Protein AF-A0A524PF23-F1 (afdb_monomer)

Foldseek 3Di:
DDPPDPPDPDADKDKDQADLVCVVLVVVQQVPFPDKDAQQPPHDPSNQSVAPPWMFMDRPNHTFKIWRFHPDDPPGTDGNMMGGD

Mean predicted aligned error: 5.86 Å

Sequence (85 aa):
MKTKIKKIPARPLHIRQTEFHDRSAVTQLLAQASDRHLHLDWFTAQDLLEERPSLLAFEDEQPVGILACPPDPIGIGWIRYFAVS

Radius of gyration: 14.39 Å; Cα contacts (8 Å, |Δi|>4): 148; chains: 1; bounding box: 36×37×40 Å

pLDDT: mean 89.16, std 12.86, range [43.5, 97.88]

Nearest PDB structures (foldseek):
  4pv6-assembly8_N  TM=7.135E-01  e=5.167E-02  Thermoplasma volcanium GSS1
  4r3k-assembly1_A  TM=6.664E-01  e=9.923E-02  Saccharolobus solfataricus P2
  3b8g-assembly1_A  TM=7.135E-01  e=1.906E-01  Neisseria gonorrhoeae
  7l1k-assembly1_A  TM=6.673E-01  e=1.207E-01  Schizosaccharomyces pombe 972h-
  4xpd-assembly1_C  TM=6.940E-01  e=1.673E-01  Saccharomyces cerevisiae

Secondary structure (DSSP, 8-state):
-------PPPPPEEEEE--GGGHHHHHHHHHH-SEEEE--TT--TTTTSSSSSEEEEEETTEEEEEEE--BSSTT-B---EEEE-

Solvent-accessible surface area (backbone atoms only — not comparable to full-atom values): 5016 Å² total; per-residue (Å²): 136,84,83,79,78,77,81,71,85,80,69,68,75,48,73,44,72,42,46,82,84,44,48,64,60,52,52,51,42,66,72,67,30,80,45,73,50,82,56,47,89,93,52,53,79,69,68,40,28,78,38,61,53,14,38,39,27,20,46,81,92,43,77,36,32,41,39,28,30,40,55,72,57,88,94,39,61,47,74,33,29,38,31,35,96

Structure (mmCIF, N/CA/C/O backbone):
data_AF-A0A524PF23-F1
#
_entry.id   AF-A0A524PF23-F1
#
loop_
_atom_site.group_PDB
_atom_site.id
_atom_site.type_symbol
_atom_site.label_atom_id
_atom_site.label_alt_id
_atom_site.label_comp_id
_atom_site.label_asym_id
_atom_site.label_entity_id
_atom_site.label_seq_id
_atom_site.pdbx_PDB_ins_code
_atom_site.Cartn_x
_ato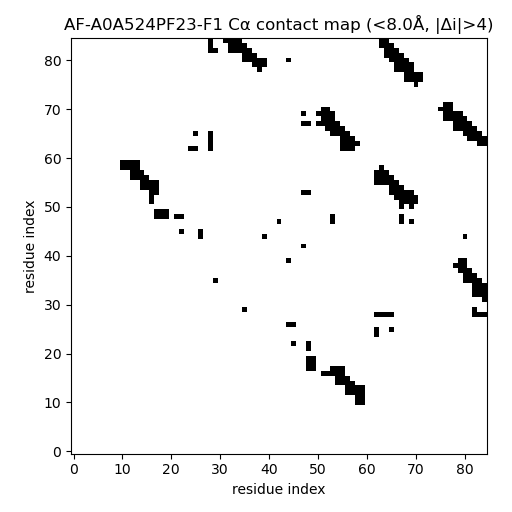m_site.Cartn_y
_atom_site.Cartn_z
_atom_site.occupancy
_atom_site.B_iso_or_equiv
_atom_site.auth_seq_id
_atom_site.auth_comp_id
_atom_site.auth_asym_id
_atom_site.auth_atom_id
_atom_site.pdbx_PDB_model_num
ATOM 1 N N . MET A 1 1 ? -19.709 -26.839 20.312 1.00 44.78 1 MET A N 1
ATOM 2 C CA . MET A 1 1 ? -19.943 -25.389 20.509 1.00 44.78 1 MET A CA 1
ATOM 3 C C . MET A 1 1 ? -20.087 -24.733 19.143 1.00 44.78 1 MET A C 1
ATOM 5 O O . MET A 1 1 ? -19.163 -24.840 18.355 1.00 44.78 1 MET A O 1
ATOM 9 N N . LYS A 1 2 ? -21.243 -24.137 18.820 1.00 43.50 2 LYS A N 1
ATOM 10 C CA . LYS A 1 2 ? -21.432 -23.366 17.577 1.00 43.50 2 LYS A CA 1
ATOM 11 C C . LYS A 1 2 ? -21.168 -21.897 17.899 1.00 43.50 2 LYS A C 1
ATOM 13 O O . LYS A 1 2 ? -21.961 -21.288 18.613 1.00 43.50 2 LYS A O 1
ATOM 18 N N . THR A 1 3 ? -20.051 -21.350 17.431 1.00 49.44 3 THR A N 1
ATOM 19 C CA . THR A 1 3 ? -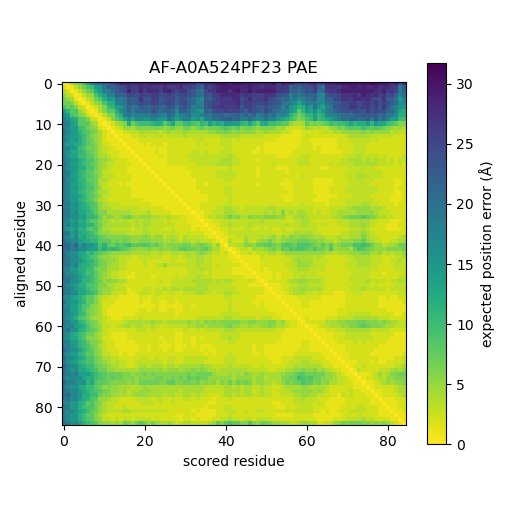19.725 -19.930 17.596 1.00 49.44 3 THR A CA 1
ATOM 20 C C . THR A 1 3 ? -20.750 -19.109 16.816 1.00 49.44 3 THR A C 1
ATOM 22 O O . THR A 1 3 ? -20.787 -19.153 15.588 1.00 49.44 3 THR A O 1
ATOM 25 N N . LYS A 1 4 ? -21.642 -18.402 17.520 1.00 48.81 4 LYS A N 1
ATOM 26 C CA . LYS A 1 4 ? -22.540 -17.425 16.898 1.00 48.81 4 LYS A CA 1
ATOM 27 C C . LYS A 1 4 ? -21.685 -16.252 16.425 1.00 48.81 4 LYS A C 1
ATOM 29 O O . LYS A 1 4 ? -21.243 -15.452 17.244 1.00 48.81 4 LYS A O 1
ATOM 34 N N . ILE A 1 5 ? -21.461 -16.153 15.119 1.00 66.06 5 ILE A N 1
ATOM 35 C CA . ILE A 1 5 ? -20.869 -14.962 14.510 1.00 66.06 5 ILE A CA 1
ATOM 36 C C . ILE A 1 5 ? -21.889 -13.832 14.695 1.00 66.06 5 ILE A C 1
ATOM 38 O O . ILE A 1 5 ? -22.971 -13.859 14.104 1.00 66.06 5 ILE A O 1
ATOM 42 N N . LYS A 1 6 ? -21.590 -12.870 15.575 1.00 56.16 6 LYS A N 1
ATOM 43 C CA . LYS A 1 6 ? -22.351 -11.618 15.651 1.00 56.16 6 LYS A CA 1
ATO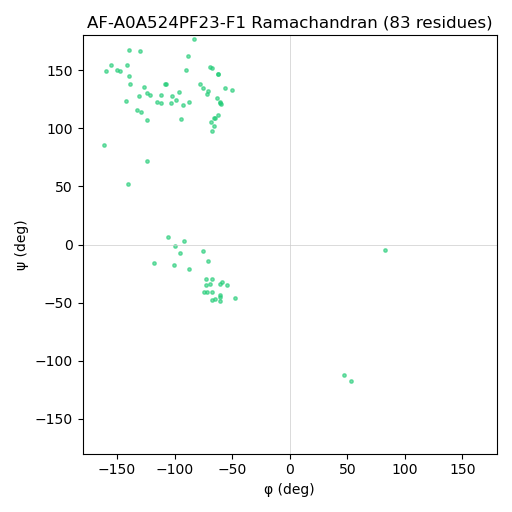M 44 C C . LYS A 1 6 ? -22.167 -10.913 14.307 1.00 56.16 6 LYS A C 1
ATOM 46 O O . LYS A 1 6 ? -21.064 -10.478 14.000 1.00 56.16 6 LYS A O 1
ATOM 51 N N . LYS A 1 7 ? -23.232 -10.811 13.507 1.00 56.47 7 LYS A N 1
ATOM 52 C CA . LYS A 1 7 ? -23.252 -9.915 12.346 1.00 56.47 7 LYS A CA 1
ATOM 53 C C . LYS A 1 7 ? -23.189 -8.482 12.871 1.00 56.47 7 LYS A C 1
ATOM 55 O O . LYS A 1 7 ? -24.177 -7.977 13.397 1.00 56.47 7 LYS A O 1
ATOM 60 N N . ILE A 1 8 ? -22.013 -7.875 12.790 1.00 62.47 8 ILE A N 1
ATOM 61 C CA . ILE A 1 8 ? -21.842 -6.433 12.956 1.00 62.47 8 ILE A CA 1
ATOM 62 C C . ILE A 1 8 ? -22.459 -5.795 11.700 1.00 62.47 8 ILE A C 1
ATOM 64 O O . ILE A 1 8 ? -22.225 -6.315 10.605 1.00 62.47 8 ILE A O 1
ATOM 68 N N . PRO A 1 9 ? -23.309 -4.759 11.817 1.00 61.38 9 PRO A N 1
ATOM 69 C CA . PRO A 1 9 ? -23.808 -4.063 10.638 1.00 61.38 9 PRO A CA 1
ATOM 70 C C . PRO A 1 9 ? -22.610 -3.497 9.872 1.00 61.38 9 PRO A C 1
ATOM 72 O O . PRO A 1 9 ? -21.823 -2.740 10.437 1.00 61.38 9 PRO A O 1
ATOM 75 N N . ALA A 1 10 ? -22.455 -3.911 8.614 1.00 69.31 10 ALA A N 1
ATOM 76 C CA . ALA A 1 10 ? -21.401 -3.396 7.753 1.00 69.31 10 ALA A CA 1
ATOM 77 C C . ALA A 1 10 ? -21.640 -1.898 7.536 1.00 69.31 10 ALA A C 1
ATOM 79 O O . ALA A 1 10 ? -22.745 -1.499 7.151 1.00 69.31 10 ALA A O 1
ATOM 80 N N . ARG A 1 11 ? -20.627 -1.076 7.818 1.00 83.69 11 ARG A N 1
ATOM 81 C CA . ARG A 1 11 ? -20.635 0.331 7.416 1.00 83.69 11 ARG A CA 1
ATOM 82 C C . ARG A 1 11 ? -20.554 0.401 5.886 1.00 83.69 11 ARG A C 1
ATOM 84 O O . ARG A 1 11 ? -20.058 -0.542 5.263 1.00 83.69 11 ARG A O 1
ATOM 91 N N . PRO A 1 12 ? -21.097 1.453 5.251 1.00 88.88 12 PRO A N 1
ATOM 92 C CA . PRO A 1 12 ? -20.998 1.591 3.806 1.00 88.88 12 PRO A CA 1
ATOM 93 C C . PRO A 1 12 ? -19.523 1.662 3.400 1.00 88.88 12 PRO A C 1
ATOM 95 O O . PRO A 1 12 ? -18.787 2.528 3.866 1.00 88.88 12 PRO A O 1
ATOM 98 N N . LEU A 1 13 ? -19.114 0.734 2.537 1.00 93.06 13 LEU A N 1
ATOM 99 C CA . LEU A 1 13 ? -17.753 0.646 2.032 1.00 93.06 13 LEU A CA 1
ATOM 100 C C . LEU A 1 13 ? -17.652 1.426 0.719 1.00 93.06 13 LEU A C 1
ATOM 102 O O . LEU A 1 13 ? -18.328 1.093 -0.257 1.00 93.06 13 LEU A O 1
ATOM 106 N N . HIS A 1 14 ? -16.797 2.441 0.683 1.00 95.56 14 HIS A N 1
ATOM 107 C CA . HIS A 1 14 ? -16.449 3.171 -0.531 1.00 95.56 14 HIS A CA 1
ATOM 108 C C . HIS A 1 14 ? -15.077 2.707 -1.023 1.00 95.56 14 HIS A C 1
ATOM 110 O O . HIS A 1 14 ? -14.120 2.689 -0.257 1.00 95.56 14 HIS A O 1
ATOM 116 N N . ILE A 1 15 ? -14.967 2.317 -2.294 1.00 96.88 15 ILE A N 1
ATOM 117 C CA . ILE A 1 15 ? -13.717 1.817 -2.880 1.00 96.88 15 ILE A CA 1
ATOM 118 C C . ILE A 1 15 ? -13.379 2.664 -4.099 1.00 96.88 15 ILE A C 1
ATOM 120 O O . ILE A 1 15 ? -14.216 2.837 -4.986 1.00 96.88 15 ILE A O 1
ATOM 124 N N . ARG A 1 16 ? -12.139 3.144 -4.175 1.00 97.19 16 ARG A N 1
ATOM 125 C CA . ARG A 1 16 ? -11.620 3.864 -5.344 1.00 97.19 16 ARG A CA 1
ATOM 126 C C . ARG A 1 16 ? -10.184 3.466 -5.650 1.00 97.19 16 ARG A C 1
ATOM 128 O O . ARG A 1 16 ? -9.530 2.829 -4.828 1.00 97.19 16 ARG A O 1
ATOM 135 N N . GLN A 1 17 ? -9.699 3.848 -6.831 1.00 97.88 17 GLN A N 1
ATOM 136 C CA . GLN A 1 17 ? -8.267 3.759 -7.106 1.00 97.88 17 GLN A CA 1
ATOM 137 C C . GLN A 1 17 ? -7.503 4.675 -6.144 1.00 97.88 17 GLN A C 1
ATOM 139 O O . GLN A 1 17 ? -8.009 5.734 -5.752 1.00 97.88 17 GLN A O 1
ATOM 144 N N . THR A 1 18 ? -6.305 4.256 -5.764 1.00 97.44 18 THR A N 1
ATOM 145 C CA . THR A 1 18 ? -5.354 5.117 -5.071 1.00 97.44 18 THR A CA 1
ATOM 146 C C . THR A 1 18 ? -4.827 6.205 -5.994 1.00 97.44 18 THR A C 1
ATOM 148 O O . THR A 1 18 ? -4.760 6.057 -7.214 1.00 97.44 18 THR A O 1
ATOM 151 N N . GLU A 1 19 ? -4.437 7.309 -5.378 1.00 95.75 19 GLU A N 1
ATOM 152 C CA . GLU A 1 19 ? -3.790 8.450 -6.003 1.00 95.75 19 GLU A CA 1
ATOM 153 C C . GLU A 1 19 ? -2.537 8.822 -5.200 1.00 95.75 19 GLU A C 1
ATOM 155 O O . GLU A 1 19 ? -2.345 8.393 -4.060 1.00 95.75 19 GLU A O 1
ATOM 160 N N . PHE A 1 20 ? -1.671 9.660 -5.770 1.00 94.00 20 PHE A N 1
ATOM 161 C CA . PHE A 1 20 ? -0.421 10.068 -5.122 1.00 94.00 20 PHE A CA 1
ATOM 162 C C . PHE A 1 20 ? -0.618 10.662 -3.712 1.00 94.00 20 PHE A C 1
ATOM 164 O O . PHE A 1 20 ? 0.208 10.454 -2.819 1.00 94.00 20 PHE A O 1
ATOM 171 N N . HIS A 1 21 ? -1.717 11.390 -3.481 1.00 95.56 21 HIS A N 1
ATOM 172 C CA . HIS A 1 21 ? -2.005 12.005 -2.178 1.00 95.56 21 HIS A CA 1
ATOM 173 C C . HIS A 1 21 ? -2.394 10.991 -1.087 1.00 95.56 21 HIS A C 1
ATOM 175 O O . HIS A 1 21 ? -2.274 11.309 0.096 1.00 95.56 21 HIS A O 1
ATOM 181 N N . ASP A 1 22 ? -2.710 9.741 -1.446 1.00 95.88 22 ASP A N 1
ATOM 182 C CA . ASP A 1 22 ? -3.029 8.674 -0.488 1.00 95.88 22 ASP A CA 1
ATOM 183 C C . ASP A 1 22 ? -1.795 8.101 0.226 1.00 95.88 22 ASP A C 1
ATOM 185 O O . ASP A 1 22 ? -1.928 7.295 1.149 1.00 95.88 22 ASP A O 1
ATOM 189 N N . ARG A 1 23 ? -0.578 8.518 -0.155 1.00 95.31 23 ARG A N 1
ATOM 190 C CA . ARG A 1 23 ? 0.694 8.003 0.388 1.00 95.31 23 ARG A CA 1
ATOM 191 C C . ARG A 1 23 ? 0.731 7.923 1.910 1.00 95.31 23 ARG A C 1
ATOM 193 O O . ARG A 1 23 ? 1.164 6.908 2.458 1.00 95.31 23 ARG A O 1
ATOM 200 N N . SER A 1 24 ? 0.292 8.981 2.591 1.00 95.44 24 SER A N 1
ATOM 201 C CA . SER A 1 24 ? 0.286 9.024 4.057 1.00 95.44 24 SER A CA 1
ATOM 202 C C . SER A 1 24 ? -0.713 8.021 4.642 1.00 95.44 24 SER A C 1
ATOM 204 O O . SER A 1 24 ? -0.350 7.208 5.493 1.00 95.44 24 SER A O 1
ATOM 206 N N . ALA A 1 25 ? -1.941 8.016 4.114 1.00 94.94 25 ALA A N 1
ATOM 207 C CA . ALA A 1 25 ? -3.019 7.132 4.545 1.00 94.94 25 ALA A CA 1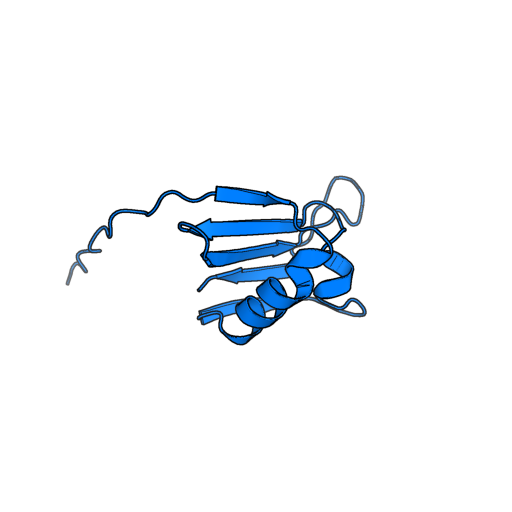
ATOM 208 C C . ALA A 1 25 ? -2.657 5.651 4.362 1.00 94.94 25 ALA A C 1
ATOM 210 O O . ALA A 1 25 ? -2.816 4.855 5.284 1.00 94.94 25 ALA A O 1
ATOM 211 N N . VAL A 1 26 ? -2.096 5.283 3.207 1.00 95.50 26 VAL A N 1
ATOM 212 C CA . VAL A 1 26 ? -1.679 3.902 2.930 1.00 95.50 26 VAL A CA 1
ATOM 213 C C . VAL A 1 26 ? -0.503 3.490 3.807 1.00 95.50 26 VAL A C 1
ATOM 215 O O . VAL A 1 26 ? -0.505 2.388 4.346 1.00 95.50 26 VAL A O 1
ATOM 218 N N . THR A 1 27 ? 0.476 4.372 4.022 1.00 94.69 27 THR A N 1
ATOM 219 C CA . THR A 1 27 ? 1.604 4.075 4.922 1.00 94.69 27 THR A CA 1
ATOM 220 C C . THR A 1 27 ? 1.114 3.799 6.344 1.00 94.69 27 THR A C 1
ATOM 222 O O . THR A 1 27 ? 1.549 2.836 6.975 1.00 94.69 27 THR A O 1
ATOM 225 N N . GLN A 1 28 ? 0.178 4.615 6.834 1.00 95.12 28 GLN A N 1
ATOM 226 C CA . GLN A 1 28 ? -0.427 4.432 8.148 1.00 95.12 28 GLN A CA 1
ATOM 227 C C . GLN A 1 28 ? -1.238 3.135 8.229 1.00 95.12 28 GLN A C 1
ATOM 229 O O . GLN A 1 28 ? -1.053 2.365 9.171 1.00 95.12 28 GLN A O 1
ATOM 234 N N . LEU A 1 29 ? -2.079 2.857 7.229 1.00 95.56 29 LEU A N 1
ATOM 235 C CA . LEU A 1 29 ? -2.881 1.639 7.171 1.00 95.56 29 LEU A CA 1
ATOM 236 C C . LEU A 1 29 ? -1.996 0.386 7.156 1.00 95.56 29 LEU A C 1
ATOM 238 O O . LEU A 1 29 ? -2.195 -0.506 7.970 1.00 95.56 29 LEU A O 1
ATOM 242 N N . LEU A 1 30 ? -0.964 0.333 6.309 1.00 94.81 30 LEU A N 1
ATOM 243 C CA . LEU A 1 30 ? -0.034 -0.803 6.249 1.00 94.81 30 LEU A CA 1
ATOM 244 C C . LEU A 1 30 ? 0.714 -1.034 7.571 1.00 94.81 30 LEU A C 1
ATOM 246 O O . LEU A 1 30 ? 1.026 -2.178 7.921 1.00 94.81 30 LEU A O 1
ATOM 250 N N . ALA A 1 31 ? 1.018 0.043 8.302 1.00 93.94 31 ALA A N 1
ATOM 251 C CA . ALA A 1 31 ? 1.683 -0.030 9.597 1.00 93.94 31 ALA A CA 1
ATOM 252 C C . ALA A 1 31 ? 0.760 -0.552 10.710 1.00 93.94 31 ALA A C 1
ATOM 254 O O . ALA A 1 31 ? 1.241 -1.253 11.601 1.00 93.94 31 ALA A O 1
ATOM 255 N N . GLN A 1 32 ? -0.533 -0.219 10.657 1.00 94.69 32 GLN A N 1
ATOM 256 C CA . GLN A 1 32 ? -1.512 -0.491 11.718 1.00 94.69 32 GLN A CA 1
ATOM 257 C C . GLN A 1 32 ? -2.407 -1.710 11.459 1.00 94.69 32 GLN A C 1
ATOM 259 O O . GLN A 1 32 ? -3.014 -2.208 12.405 1.00 94.69 32 GLN A O 1
ATOM 264 N N . ALA A 1 33 ? -2.484 -2.180 10.212 1.00 94.62 33 ALA A N 1
ATOM 265 C CA . ALA A 1 33 ? -3.359 -3.270 9.805 1.00 94.62 33 ALA A CA 1
ATOM 266 C C . ALA A 1 33 ? -3.131 -4.5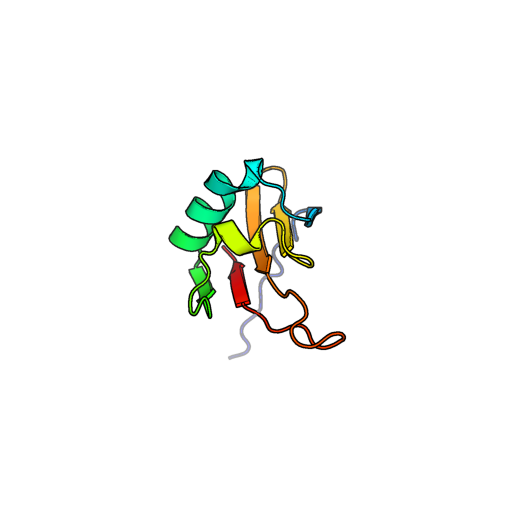43 10.621 1.00 94.62 33 ALA A C 1
ATOM 268 O O . ALA A 1 33 ? -1.993 -4.980 10.828 1.00 94.62 33 ALA A O 1
ATOM 269 N N . SER A 1 34 ? -4.243 -5.137 11.048 1.00 92.44 34 SER A N 1
ATOM 270 C CA . SER A 1 34 ? -4.270 -6.403 11.774 1.00 92.44 34 SER A CA 1
ATOM 271 C C . SER A 1 34 ? -3.926 -7.568 10.843 1.00 92.44 34 SER A C 1
ATOM 273 O O . SER A 1 34 ? -3.116 -8.423 11.203 1.00 92.44 34 SER A O 1
ATOM 275 N N . ASP A 1 35 ? -4.449 -7.528 9.616 1.00 95.19 35 ASP A N 1
ATOM 276 C CA . ASP A 1 35 ? -4.193 -8.501 8.561 1.00 95.19 35 ASP A CA 1
ATOM 277 C C . ASP A 1 35 ? -3.470 -7.834 7.387 1.00 95.19 35 ASP A C 1
ATOM 279 O O . ASP A 1 35 ? -3.971 -6.881 6.787 1.00 95.19 35 ASP A O 1
ATOM 283 N N . ARG A 1 36 ? -2.287 -8.345 7.018 1.00 95.25 36 ARG A N 1
ATOM 284 C CA . ARG A 1 36 ? -1.535 -7.847 5.856 1.00 95.25 36 ARG A CA 1
ATOM 285 C C . ARG A 1 36 ? -0.734 -8.926 5.141 1.00 95.25 36 ARG A C 1
ATOM 287 O O . ARG A 1 36 ? -0.185 -9.834 5.762 1.00 95.25 36 ARG A O 1
ATOM 294 N N . HIS A 1 37 ? -0.582 -8.743 3.837 1.00 93.94 37 HIS A N 1
ATOM 295 C CA . HIS A 1 37 ? 0.344 -9.480 2.986 1.00 93.94 37 HIS A CA 1
ATOM 296 C C . HIS A 1 37 ? 1.134 -8.488 2.140 1.00 93.94 37 HIS A C 1
ATOM 298 O O . HIS A 1 37 ? 0.540 -7.646 1.471 1.00 93.94 37 HIS A O 1
ATOM 304 N N . LEU A 1 38 ? 2.462 -8.591 2.166 1.00 93.56 38 LEU A N 1
ATOM 305 C CA . LEU A 1 38 ? 3.369 -7.691 1.456 1.00 93.56 38 LEU A CA 1
ATOM 306 C C . LEU A 1 38 ? 4.370 -8.522 0.643 1.00 93.56 38 LEU A C 1
ATOM 308 O O . LEU A 1 38 ? 5.209 -9.208 1.223 1.00 93.56 38 LEU A O 1
ATOM 312 N N . HIS A 1 39 ? 4.295 -8.429 -0.682 1.00 91.88 39 HIS A N 1
ATOM 313 C CA . HIS A 1 39 ? 5.237 -9.007 -1.641 1.00 91.88 39 HIS A CA 1
ATOM 314 C C . HIS A 1 39 ? 5.781 -7.900 -2.551 1.00 91.88 39 HIS A C 1
ATOM 316 O O . HIS A 1 39 ? 5.418 -7.744 -3.720 1.00 91.88 39 HIS A O 1
ATOM 322 N N . LEU A 1 40 ? 6.626 -7.069 -1.948 1.00 87.12 40 LEU A N 1
ATOM 323 C CA . LEU A 1 40 ? 7.066 -5.810 -2.534 1.00 87.12 40 LEU A CA 1
ATOM 324 C C . LEU A 1 40 ? 8.294 -5.942 -3.447 1.00 87.12 40 LEU 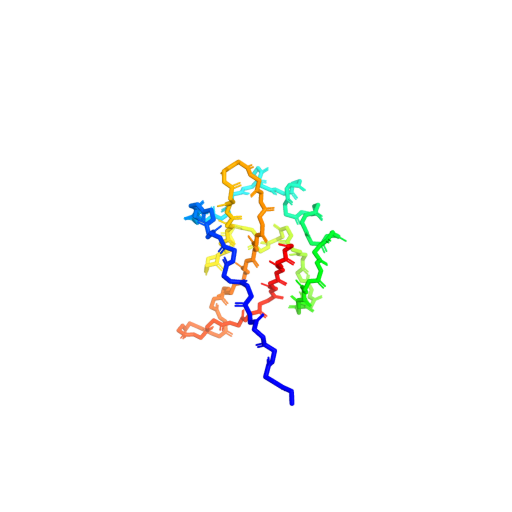A C 1
ATOM 326 O O . LEU A 1 40 ? 8.470 -5.109 -4.329 1.00 87.12 40 LEU A O 1
ATOM 330 N N . ASP A 1 41 ? 9.097 -6.999 -3.310 1.00 86.81 41 ASP A N 1
ATOM 331 C CA . ASP A 1 41 ? 10.359 -7.174 -4.044 1.00 86.81 41 ASP A CA 1
ATOM 332 C C . ASP A 1 41 ? 11.232 -5.903 -4.003 1.00 86.81 41 ASP A C 1
ATOM 334 O O . ASP A 1 41 ? 11.723 -5.519 -2.942 1.00 86.81 41 ASP A O 1
ATOM 338 N N . TRP A 1 42 ? 11.414 -5.247 -5.153 1.00 86.06 42 TRP A N 1
ATOM 339 C CA . TRP A 1 42 ? 12.156 -3.995 -5.335 1.00 86.06 42 TRP A CA 1
ATOM 340 C C . TRP A 1 42 ? 11.266 -2.745 -5.410 1.00 86.06 42 TRP A C 1
ATOM 342 O O . TRP A 1 42 ? 11.786 -1.643 -5.565 1.00 86.06 42 TRP A O 1
ATOM 352 N N . PHE A 1 43 ? 9.946 -2.895 -5.329 1.00 87.75 43 PHE A N 1
ATOM 353 C CA . PHE A 1 43 ? 9.008 -1.778 -5.269 1.00 87.75 43 PHE A CA 1
ATOM 354 C C . PHE A 1 43 ? 8.750 -1.381 -3.818 1.00 87.75 43 PHE A C 1
ATOM 356 O O . PHE A 1 43 ? 8.756 -2.207 -2.911 1.00 87.75 43 PHE A O 1
ATOM 363 N N . THR A 1 44 ? 8.457 -0.112 -3.578 1.00 90.44 44 THR A N 1
ATOM 364 C CA . THR A 1 44 ? 7.824 0.320 -2.333 1.00 90.44 44 THR A CA 1
ATOM 365 C C . THR A 1 44 ? 6.305 0.247 -2.466 1.00 90.44 44 THR A C 1
ATOM 367 O O . THR A 1 44 ? 5.752 0.225 -3.568 1.00 90.44 44 THR A O 1
ATOM 370 N N . ALA A 1 45 ? 5.587 0.249 -1.339 1.00 89.69 45 ALA A N 1
ATOM 371 C CA . ALA A 1 45 ? 4.129 0.331 -1.388 1.00 89.69 45 ALA A CA 1
ATOM 372 C C . ALA A 1 45 ? 3.651 1.613 -2.097 1.00 89.69 45 ALA A C 1
ATOM 374 O O . ALA A 1 45 ? 2.620 1.605 -2.768 1.00 89.69 45 ALA A O 1
ATOM 375 N N . GLN A 1 46 ? 4.428 2.693 -1.966 1.00 90.94 46 GLN A N 1
ATOM 376 C C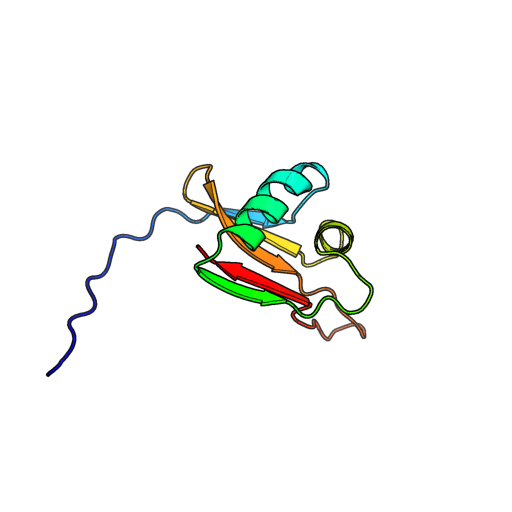A . GLN A 1 46 ? 4.167 3.995 -2.565 1.00 90.94 46 GLN A CA 1
ATOM 377 C C . GLN A 1 46 ? 4.394 4.009 -4.080 1.00 90.94 46 GLN A C 1
ATOM 379 O O . GLN A 1 46 ? 3.708 4.768 -4.762 1.00 90.94 46 GLN A O 1
ATOM 384 N N . ASP A 1 47 ? 5.307 3.184 -4.601 1.00 91.81 47 ASP A N 1
ATOM 385 C CA . ASP A 1 47 ? 5.527 3.049 -6.050 1.00 91.81 47 ASP A CA 1
ATOM 386 C C . ASP A 1 47 ? 4.321 2.403 -6.739 1.00 91.81 47 ASP A C 1
ATOM 388 O O . ASP A 1 47 ? 4.012 2.710 -7.882 1.00 91.81 47 ASP A O 1
ATOM 392 N N . LEU A 1 48 ? 3.590 1.550 -6.020 1.00 92.75 48 LEU A N 1
ATOM 393 C CA . LEU A 1 48 ? 2.441 0.814 -6.548 1.00 92.75 48 LEU A CA 1
ATOM 394 C C . LEU A 1 48 ? 1.101 1.548 -6.347 1.00 92.75 48 LEU A C 1
ATOM 396 O O . LEU A 1 48 ? 0.055 0.992 -6.667 1.00 92.75 48 LEU A O 1
ATOM 400 N N . LEU A 1 49 ? 1.090 2.766 -5.790 1.00 94.44 49 LEU A N 1
ATOM 401 C CA . LEU A 1 49 ? -0.152 3.537 -5.600 1.00 94.44 49 LEU A CA 1
ATOM 402 C C . LEU A 1 49 ? -0.751 4.016 -6.919 1.00 94.44 49 LEU A C 1
ATOM 404 O O . LEU A 1 49 ? -1.964 4.127 -7.042 1.00 94.44 49 LEU A O 1
ATOM 408 N N . GLU A 1 50 ? 0.083 4.332 -7.897 1.00 91.75 50 GLU A N 1
ATOM 409 C CA . GLU A 1 50 ? -0.390 4.832 -9.192 1.00 91.75 50 GLU A CA 1
ATOM 410 C C . GLU A 1 50 ? -0.516 3.701 -10.225 1.00 91.75 50 GLU A C 1
ATOM 412 O O . GLU A 1 50 ? -1.104 3.883 -11.293 1.00 91.75 50 GLU A O 1
ATOM 417 N N . GLU A 1 51 ? -0.043 2.504 -9.867 1.00 92.81 51 GLU A N 1
ATOM 418 C CA . GLU A 1 51 ? -0.170 1.290 -10.661 1.00 92.81 51 GLU A CA 1
ATOM 419 C C . GLU A 1 51 ? -1.573 0.697 -10.547 1.00 92.81 51 GLU A C 1
ATOM 421 O O . GLU A 1 51 ? -2.163 0.635 -9.469 1.00 92.81 51 GLU A O 1
ATOM 426 N N . ARG A 1 52 ? -2.137 0.235 -11.667 1.00 93.44 52 ARG A N 1
ATOM 427 C CA . ARG A 1 52 ? -3.527 -0.241 -11.703 1.00 93.44 52 ARG A CA 1
ATOM 428 C C . ARG A 1 52 ? -3.627 -1.756 -11.853 1.00 93.44 52 ARG A C 1
ATOM 430 O O . ARG A 1 52 ? -2.986 -2.296 -12.748 1.00 93.44 52 ARG A O 1
ATOM 437 N N . PRO A 1 53 ? -4.539 -2.422 -11.119 1.00 94.75 53 PRO A N 1
ATOM 438 C CA . PRO A 1 53 ? -5.367 -1.871 -10.046 1.00 94.75 53 PRO A CA 1
ATOM 439 C C . PRO A 1 53 ? -4.581 -1.654 -8.745 1.00 94.75 53 PRO A C 1
ATOM 441 O O . PRO A 1 53 ? -3.914 -2.568 -8.258 1.00 94.75 53 PRO A O 1
ATOM 444 N N . SER A 1 54 ? -4.778 -0.486 -8.139 1.00 96.62 54 SER A N 1
ATOM 445 C CA . SER A 1 54 ? -4.451 -0.233 -6.739 1.00 96.62 54 SER A CA 1
ATOM 446 C C . SER A 1 54 ? -5.644 0.462 -6.098 1.00 96.62 54 SER A C 1
ATOM 448 O O . SER A 1 54 ? -6.104 1.497 -6.571 1.00 96.62 54 SER A O 1
ATOM 450 N N . LEU A 1 55 ? -6.266 -0.203 -5.129 1.00 97.56 55 LEU A N 1
ATOM 451 C CA . LEU A 1 55 ? -7.597 0.097 -4.612 1.00 97.56 55 LEU A CA 1
ATOM 452 C C . LEU A 1 55 ? -7.530 0.382 -3.120 1.00 97.56 55 LEU A C 1
ATOM 454 O O . LEU A 1 55 ? -7.040 -0.453 -2.362 1.00 97.56 55 LEU A O 1
ATOM 458 N N . LEU A 1 56 ? -8.106 1.508 -2.710 1.00 97.62 56 LEU A N 1
ATOM 459 C CA . LEU A 1 56 ? -8.263 1.918 -1.320 1.00 97.62 56 LEU A CA 1
ATOM 460 C C . LEU A 1 56 ? -9.741 1.883 -0.944 1.00 97.62 56 LEU A C 1
ATOM 462 O O . LEU A 1 56 ? -10.593 2.424 -1.655 1.00 97.62 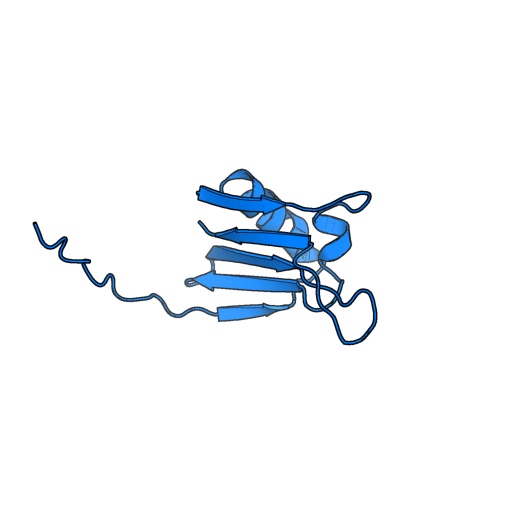56 LEU A O 1
ATOM 466 N N . ALA A 1 57 ? -10.024 1.212 0.165 1.00 97.44 57 ALA A N 1
ATOM 467 C CA . ALA A 1 57 ? -11.349 1.033 0.722 1.00 97.44 57 ALA A CA 1
ATOM 468 C C . ALA A 1 57 ? -11.511 1.878 1.987 1.00 97.44 57 ALA A C 1
ATOM 470 O O . ALA A 1 57 ? -10.617 1.931 2.836 1.00 97.44 57 ALA A O 1
ATOM 471 N N . PHE A 1 58 ? -12.675 2.503 2.105 1.00 96.00 58 PHE A N 1
ATOM 472 C CA . PHE A 1 58 ? -13.029 3.425 3.169 1.00 96.00 58 PHE A CA 1
ATOM 473 C C . PHE A 1 58 ? -14.335 2.997 3.824 1.00 96.00 58 PHE A C 1
ATOM 475 O O . PHE A 1 58 ? -15.305 2.695 3.126 1.00 96.00 58 PHE A O 1
ATOM 482 N N . GLU A 1 59 ? -14.371 3.022 5.152 1.00 95.00 59 GLU A N 1
ATOM 483 C CA . GLU A 1 59 ? -15.617 3.114 5.908 1.00 95.00 59 GLU A CA 1
ATOM 484 C C . GLU A 1 59 ? -15.742 4.549 6.414 1.00 95.00 59 GLU A C 1
ATOM 486 O O . GLU A 1 59 ? -14.854 5.046 7.114 1.00 95.00 59 GLU A O 1
ATOM 491 N N . ASP A 1 60 ? -16.829 5.223 6.039 1.00 89.31 60 ASP A N 1
ATOM 492 C CA . ASP A 1 60 ? -16.945 6.677 6.164 1.00 89.31 60 ASP A CA 1
ATOM 493 C C . ASP A 1 60 ? -15.740 7.366 5.474 1.00 89.31 60 ASP A C 1
ATOM 495 O O . ASP A 1 60 ? -15.532 7.180 4.278 1.00 89.31 60 ASP A O 1
ATOM 499 N N . GLU A 1 61 ? -14.913 8.103 6.219 1.00 89.62 61 GLU A N 1
ATOM 500 C CA . GLU A 1 61 ? -13.697 8.771 5.718 1.00 89.62 61 GLU A CA 1
ATOM 501 C C . GLU A 1 61 ? -12.402 8.059 6.150 1.00 89.62 61 GLU A C 1
ATOM 503 O O . GLU A 1 61 ? -11.300 8.579 5.971 1.00 89.62 61 GLU A O 1
ATOM 508 N N . GLN A 1 62 ? -12.512 6.886 6.779 1.00 93.31 62 GLN A N 1
ATOM 509 C CA . GLN A 1 62 ? -11.363 6.170 7.324 1.00 93.31 62 GLN A CA 1
ATOM 510 C C . GLN A 1 62 ? -10.905 5.070 6.364 1.00 93.31 62 GLN A C 1
ATOM 512 O O . GLN A 1 62 ? -11.706 4.195 6.030 1.00 93.31 62 GLN A O 1
ATOM 517 N N . PRO A 1 63 ? -9.628 5.064 5.940 1.00 95.56 63 PRO A N 1
ATOM 518 C CA . PRO A 1 63 ? -9.052 3.942 5.213 1.00 95.56 63 PRO A CA 1
ATOM 519 C C . PRO A 1 63 ? -9.091 2.672 6.067 1.00 95.56 63 PRO A C 1
ATOM 521 O O . PRO A 1 63 ? -8.515 2.633 7.154 1.00 95.56 63 PRO A O 1
ATOM 524 N N . VAL A 1 64 ? -9.741 1.628 5.562 1.00 96.50 64 VAL A N 1
ATOM 525 C CA . VAL A 1 64 ? -9.878 0.333 6.255 1.00 96.50 64 VAL A CA 1
ATOM 526 C C . VAL A 1 64 ? -9.240 -0.818 5.492 1.00 96.50 64 VAL A C 1
ATOM 528 O O . VAL A 1 64 ? -9.003 -1.878 6.063 1.00 96.50 64 VAL A O 1
ATOM 531 N N . GLY A 1 65 ? -8.944 -0.630 4.207 1.00 97.06 65 GLY A N 1
ATOM 532 C CA . GLY A 1 65 ? -8.338 -1.681 3.406 1.00 97.06 65 GLY A CA 1
ATOM 533 C C . GLY A 1 65 ? -7.634 -1.156 2.170 1.00 97.06 65 GLY A C 1
ATOM 534 O O . GLY A 1 65 ? -8.030 -0.145 1.602 1.00 97.06 65 GLY A O 1
ATOM 535 N N . ILE A 1 66 ? -6.589 -1.854 1.744 1.00 97.75 66 ILE A N 1
ATOM 536 C CA . ILE A 1 66 ? -5.822 -1.524 0.544 1.00 97.75 66 ILE A CA 1
ATOM 537 C C . ILE A 1 66 ? -5.460 -2.804 -0.211 1.00 97.75 66 ILE A C 1
ATOM 539 O O . ILE A 1 66 ? -5.194 -3.833 0.410 1.00 97.75 66 ILE A O 1
ATOM 543 N N . LEU A 1 67 ? -5.440 -2.737 -1.541 1.00 97.62 67 LEU A N 1
ATOM 544 C CA . LEU A 1 67 ? -5.002 -3.807 -2.435 1.00 97.62 67 LEU A CA 1
ATOM 545 C C . LEU A 1 67 ? -4.236 -3.214 -3.617 1.00 97.62 67 LEU A C 1
ATOM 547 O O . LEU A 1 67 ? -4.824 -2.456 -4.376 1.00 97.62 67 LEU A O 1
ATOM 551 N N . ALA A 1 68 ? -2.996 -3.639 -3.844 1.00 96.81 68 ALA A N 1
ATOM 552 C CA . ALA A 1 68 ? -2.287 -3.409 -5.100 1.00 96.81 68 ALA A CA 1
ATOM 553 C C . ALA A 1 68 ? -2.090 -4.737 -5.833 1.00 96.81 68 ALA A C 1
ATOM 555 O O . ALA A 1 68 ? -1.498 -5.678 -5.295 1.00 96.81 68 ALA A O 1
ATOM 556 N N . CYS A 1 69 ? -2.602 -4.809 -7.061 1.00 95.56 69 CYS A N 1
ATOM 557 C CA . CYS A 1 69 ? -2.550 -6.002 -7.899 1.00 95.56 69 CYS A CA 1
ATOM 558 C C . CYS A 1 69 ? -2.284 -5.677 -9.383 1.00 95.56 69 CYS A C 1
ATOM 560 O O . CYS A 1 69 ? -3.064 -6.097 -10.244 1.00 95.56 69 CYS A O 1
ATOM 562 N N . PRO A 1 70 ? -1.238 -4.893 -9.714 1.00 93.88 70 PRO A N 1
ATOM 563 C CA . PRO A 1 70 ? -0.955 -4.552 -11.101 1.00 93.88 70 PRO A CA 1
ATOM 564 C C . PRO A 1 70 ? -0.640 -5.796 -11.952 1.00 93.88 70 PRO A C 1
ATOM 566 O O . PRO A 1 70 ? -0.074 -6.768 -11.437 1.00 93.88 70 PRO A O 1
ATOM 569 N N . PRO A 1 71 ? -1.022 -5.799 -13.243 1.00 92.38 71 PRO A N 1
ATOM 570 C CA . PRO A 1 71 ? -0.798 -6.926 -14.135 1.00 92.38 71 PRO A CA 1
ATOM 571 C C . PRO A 1 71 ? 0.680 -7.070 -14.512 1.00 92.38 71 PRO A C 1
ATOM 573 O O . PRO A 1 71 ? 1.292 -6.115 -14.983 1.00 92.38 71 PRO A O 1
ATOM 576 N N . ASP A 1 72 ? 1.229 -8.275 -14.359 1.00 88.00 72 ASP A N 1
ATOM 577 C CA . ASP A 1 72 ? 2.622 -8.600 -14.696 1.00 88.00 72 ASP A CA 1
ATOM 578 C C . ASP A 1 72 ? 2.813 -10.130 -14.845 1.00 88.00 72 ASP A C 1
ATOM 580 O O . ASP A 1 72 ? 3.153 -10.798 -13.874 1.00 88.00 72 ASP A O 1
ATOM 584 N N . PRO A 1 73 ? 2.564 -10.759 -16.012 1.00 91.19 73 PRO A N 1
ATOM 585 C CA . PRO A 1 73 ? 2.343 -10.169 -17.331 1.00 91.19 73 PRO A CA 1
ATOM 586 C C . PRO A 1 73 ? 0.897 -9.694 -17.559 1.00 91.19 73 PRO A C 1
ATOM 588 O O . PRO A 1 73 ? 0.003 -9.893 -16.737 1.00 91.19 73 PRO A O 1
ATOM 591 N N . ILE A 1 74 ? 0.645 -9.089 -18.727 1.00 90.38 74 ILE A N 1
ATOM 592 C CA . ILE A 1 74 ? -0.692 -8.627 -19.127 1.00 90.38 74 ILE A CA 1
ATOM 593 C C . ILE A 1 74 ? -1.759 -9.721 -18.947 1.00 90.38 74 ILE A C 1
ATOM 595 O O . ILE A 1 74 ? -1.579 -10.869 -19.349 1.00 90.38 74 ILE A O 1
ATOM 599 N N . GLY A 1 75 ? -2.886 -9.354 -18.334 1.00 89.94 75 GLY A N 1
ATOM 600 C CA . GLY A 1 75 ? -3.988 -10.275 -18.041 1.00 89.94 75 GLY A CA 1
ATOM 601 C C . GLY A 1 75 ? -3.825 -11.104 -16.760 1.00 89.94 75 GLY A C 1
ATOM 602 O O . GLY A 1 75 ? -4.774 -11.788 -16.384 1.00 89.94 75 GLY A O 1
ATOM 603 N N . ILE A 1 76 ? -2.683 -11.021 -16.065 1.00 93.19 76 ILE A N 1
ATOM 604 C CA . ILE A 1 76 ? -2.431 -11.711 -14.792 1.00 93.19 76 ILE A CA 1
ATOM 605 C C . ILE A 1 76 ? -2.043 -10.680 -13.728 1.00 93.19 76 ILE A C 1
ATOM 607 O O . ILE A 1 76 ? -0.940 -10.145 -13.755 1.00 93.19 76 ILE A O 1
ATOM 611 N N . GLY A 1 77 ? -2.947 -10.403 -12.785 1.00 91.25 77 GLY A N 1
ATOM 612 C CA . GLY A 1 77 ? -2.671 -9.542 -11.631 1.00 91.25 77 GLY A CA 1
ATOM 613 C C . GLY A 1 77 ? -2.076 -10.338 -10.473 1.00 91.25 77 GLY A C 1
ATOM 614 O O . GLY A 1 77 ? -2.706 -11.279 -9.986 1.00 91.25 77 GLY A O 1
ATOM 615 N N . TRP A 1 78 ? -0.889 -9.946 -10.011 1.00 89.94 78 TRP A N 1
ATOM 616 C CA . TRP A 1 78 ? -0.293 -10.487 -8.788 1.00 89.94 78 TRP A CA 1
ATOM 617 C C . TRP A 1 78 ? -0.598 -9.573 -7.620 1.00 89.94 78 TRP A C 1
ATOM 619 O O . TRP A 1 78 ? -0.344 -8.375 -7.701 1.00 89.94 78 TRP A O 1
ATOM 629 N N . ILE A 1 79 ? -1.076 -10.135 -6.509 1.00 93.88 79 ILE A N 1
ATOM 630 C CA . ILE A 1 79 ? -1.274 -9.368 -5.278 1.00 93.88 79 ILE A CA 1
ATOM 631 C C . ILE A 1 79 ? 0.105 -8.967 -4.744 1.00 93.88 79 ILE A C 1
ATOM 633 O O . ILE A 1 79 ? 0.782 -9.757 -4.090 1.00 93.88 79 ILE A O 1
ATOM 637 N N . ARG A 1 80 ? 0.520 -7.732 -5.038 1.00 94.38 80 ARG A N 1
ATOM 638 C CA . ARG A 1 80 ? 1.773 -7.142 -4.554 1.00 94.38 80 ARG A CA 1
ATOM 639 C C . ARG A 1 80 ? 1.651 -6.763 -3.090 1.00 94.38 80 ARG A C 1
ATOM 641 O O . ARG A 1 80 ? 2.563 -7.001 -2.305 1.00 94.38 80 ARG A O 1
ATOM 648 N N . TYR A 1 81 ? 0.506 -6.215 -2.699 1.00 95.12 81 TYR A N 1
ATOM 649 C CA . TYR A 1 81 ? 0.154 -6.121 -1.294 1.00 95.12 81 TYR A CA 1
ATOM 650 C C . TYR A 1 81 ? -1.347 -6.051 -1.073 1.00 95.12 81 TYR A C 1
ATOM 652 O O . TYR A 1 81 ? -2.095 -5.564 -1.919 1.00 95.12 81 TYR A O 1
ATOM 660 N N . PHE A 1 82 ? -1.763 -6.479 0.114 1.00 96.44 82 PHE A N 1
ATOM 661 C CA . PHE A 1 82 ? -3.044 -6.099 0.687 1.00 96.44 82 PHE A CA 1
ATOM 662 C C . PHE A 1 82 ? -2.909 -5.861 2.192 1.00 96.44 82 PHE A C 1
ATOM 664 O O . PHE A 1 82 ? -2.034 -6.440 2.843 1.00 96.44 82 PHE A O 1
ATOM 671 N N . ALA A 1 83 ? -3.795 -5.041 2.749 1.00 97.12 83 ALA A N 1
ATOM 672 C CA . ALA A 1 83 ? -3.958 -4.917 4.191 1.00 97.12 83 ALA A CA 1
ATOM 673 C C . ALA A 1 83 ? -5.398 -4.553 4.560 1.00 97.12 83 ALA A C 1
ATOM 675 O O . ALA A 1 83 ? -6.071 -3.890 3.771 1.00 97.12 83 ALA A O 1
ATOM 676 N N . VAL A 1 84 ? -5.849 -4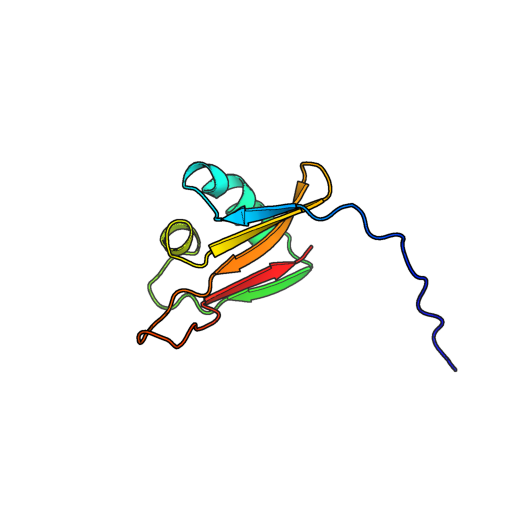.988 5.738 1.00 96.19 84 VAL A N 1
ATOM 677 C CA . VAL A 1 84 ? -7.171 -4.698 6.314 1.00 96.19 84 VAL A CA 1
ATOM 678 C C . VAL A 1 84 ? -7.020 -4.415 7.814 1.00 96.19 84 VAL A C 1
ATOM 680 O O . VAL A 1 84 ? -6.242 -5.090 8.496 1.00 96.19 84 VAL A O 1
ATOM 683 N N . SER A 1 85 ? -7.741 -3.406 8.311 1.00 88.44 85 SER A N 1
ATOM 684 C CA . SER A 1 85 ? -7.827 -3.048 9.737 1.00 88.44 85 SER A CA 1
ATOM 685 C C . SER A 1 85 ? -9.166 -3.433 10.347 1.00 88.44 85 SER A C 1
ATOM 687 O O . SER A 1 85 ? -10.203 -3.196 9.690 1.00 88.44 85 SER A O 1
#